Protein AF-V4PZZ5-F1 (afdb_monomer_lite)

Secondary structure (DSSP, 8-state):
--------------------PPPEEEEEETTEEEEEEEETTEEEEEEEESSSPP-SSPEE-SSPPPPBTTBS---EEEEEE-TT--SEEEEEES---HHHHHHHHHHHHHTT-EEEEE---GGGHHHHHHHHHHHHHHHGGGGTEEEEEEEE-

Foldseek 3Di:
DDDDDDDDPPPPPPPPPCPPDFDWDWFQAPLGIEIFGQDPQKTKFAFAALPDHRDYDYDYRHDHHDAAPVDPRRWGKMKIAGPPAAAAAEEEEQDDDPVCVVVVQVVQRVVHHIYMYTHAHPVCRVVSVVSVLVRCLRGVRSRRHNNVRYDYD

Sequence (153 aa):
MNRKLVLIATFCLAACSDEREPERVLVQTQSGPLAGVVDQDVFAFRGIPYTVAPWTKNRDGKAFGPVCGTTTDCLTLNVWAPPGKTKAQVVVSDRGNASDIEKVAAGHVKRGHVFVSINARALSRDADKQSARNWISANIAEFGGDPRHMTDE

InterPro domains:
  IPR029058 Alpha/Beta hydrolase fold [G3DSA:3.40.50.1820] (2-151)
  IPR029058 Alpha/Beta hydrolase fold [SSF53474] (24-151)

Structure (mmCIF, N/CA/C/O backbone):
data_AF-V4PZZ5-F1
#
_entry.id   AF-V4PZZ5-F1
#
loop_
_atom_site.group_PDB
_atom_site.id
_atom_site.type_symbol
_atom_site.label_atom_id
_atom_site.label_alt_id
_atom_site.label_comp_id
_atom_site.label_asym_id
_atom_site.label_entity_id
_atom_site.label_seq_id
_atom_site.pdbx_PDB_ins_code
_atom_site.Cartn_x
_atom_site.Cartn_y
_atom_site.Cartn_z
_atom_site.occupancy
_atom_site.B_iso_or_equiv
_atom_site.auth_seq_id
_atom_site.auth_comp_id
_atom_site.auth_asym_id
_atom_site.auth_atom_id
_atom_site.pdbx_PDB_model_num
ATOM 1 N N . MET A 1 1 ? 19.981 -48.669 59.521 1.00 43.47 1 MET A N 1
ATOM 2 C CA . MET A 1 1 ? 20.524 -48.089 58.275 1.00 43.47 1 MET A CA 1
ATOM 3 C C . MET A 1 1 ? 19.488 -48.306 57.173 1.00 43.47 1 MET A C 1
ATOM 5 O O . MET A 1 1 ? 19.576 -49.291 56.464 1.00 43.47 1 MET A O 1
ATOM 9 N N . ASN A 1 2 ? 18.465 -47.444 57.075 1.00 33.72 2 ASN A N 1
ATOM 10 C CA . ASN A 1 2 ? 17.361 -47.602 56.112 1.00 33.72 2 ASN A CA 1
ATOM 11 C C . ASN A 1 2 ? 17.281 -46.344 55.239 1.00 33.72 2 ASN A C 1
ATOM 13 O O . ASN A 1 2 ? 16.769 -45.315 55.675 1.00 33.72 2 ASN A O 1
ATOM 17 N N . ARG A 1 3 ? 17.823 -46.414 54.018 1.00 42.69 3 ARG A N 1
ATOM 18 C CA . ARG A 1 3 ? 17.727 -45.337 53.023 1.00 42.69 3 ARG A CA 1
ATOM 19 C C . ARG A 1 3 ? 16.353 -45.427 52.363 1.00 42.69 3 ARG A C 1
ATOM 21 O O . ARG A 1 3 ? 16.116 -46.318 51.556 1.00 42.69 3 ARG A O 1
ATOM 28 N N . LYS A 1 4 ? 15.442 -44.523 52.729 1.00 41.00 4 LYS A N 1
ATOM 29 C CA . LYS A 1 4 ? 14.197 -44.317 51.982 1.00 41.00 4 LYS A CA 1
ATOM 30 C C . LYS A 1 4 ? 14.560 -43.652 50.652 1.00 41.00 4 LYS A C 1
ATOM 32 O O . LYS A 1 4 ? 15.048 -42.525 50.641 1.00 41.00 4 LYS A O 1
ATOM 37 N N . LEU A 1 5 ? 14.380 -44.382 49.556 1.00 48.47 5 LEU A N 1
ATOM 38 C CA . LEU A 1 5 ? 14.516 -43.873 48.196 1.00 48.47 5 LEU A CA 1
ATOM 39 C C . LEU A 1 5 ? 13.300 -42.972 47.918 1.00 48.47 5 LEU A C 1
ATOM 41 O O . LEU A 1 5 ? 12.173 -43.459 47.872 1.00 48.47 5 LEU A O 1
ATOM 45 N N . VAL A 1 6 ? 13.508 -41.662 47.798 1.00 54.62 6 VAL A N 1
ATOM 46 C CA . VAL A 1 6 ? 12.466 -40.717 47.374 1.00 54.62 6 VAL A CA 1
ATOM 47 C C . VAL A 1 6 ? 12.543 -40.622 45.852 1.00 54.62 6 VAL A C 1
ATOM 49 O O . VAL A 1 6 ? 13.512 -40.084 45.321 1.00 54.62 6 VAL A O 1
ATOM 52 N N . LEU A 1 7 ? 11.552 -41.173 45.144 1.00 49.81 7 LEU A N 1
ATOM 53 C CA . LEU A 1 7 ? 11.367 -40.909 43.716 1.00 49.81 7 LEU A CA 1
ATOM 54 C C . LEU A 1 7 ? 10.820 -39.486 43.557 1.00 49.81 7 LEU A C 1
ATOM 56 O O . LEU A 1 7 ? 9.672 -39.215 43.901 1.00 49.81 7 LEU A O 1
ATOM 60 N N . ILE A 1 8 ? 11.642 -38.581 43.029 1.00 58.69 8 ILE A N 1
ATOM 61 C CA . ILE A 1 8 ? 11.189 -37.280 42.534 1.00 58.69 8 ILE A CA 1
ATOM 62 C C . ILE A 1 8 ? 10.615 -37.532 41.137 1.00 58.69 8 ILE A C 1
ATOM 64 O O . ILE A 1 8 ? 11.356 -37.768 40.186 1.00 58.69 8 ILE A O 1
ATOM 68 N N . ALA A 1 9 ? 9.288 -37.541 41.027 1.00 60.28 9 ALA A N 1
ATOM 69 C CA . ALA A 1 9 ? 8.604 -37.538 39.742 1.00 60.28 9 ALA A CA 1
ATOM 70 C C . ALA A 1 9 ? 8.764 -36.146 39.117 1.00 60.28 9 ALA A C 1
ATOM 72 O O . ALA A 1 9 ? 8.103 -35.189 39.520 1.00 60.28 9 ALA A O 1
ATOM 73 N N . THR A 1 10 ? 9.683 -36.021 38.163 1.00 65.25 10 THR A N 1
ATOM 74 C CA . THR A 1 10 ? 9.880 -34.799 37.384 1.00 65.25 10 THR A CA 1
ATOM 75 C C . THR A 1 10 ? 8.654 -34.585 36.497 1.00 65.25 10 THR A C 1
ATOM 77 O O . THR A 1 10 ? 8.520 -35.194 35.437 1.00 65.25 10 THR A O 1
ATOM 80 N N . PHE A 1 11 ? 7.726 -33.744 36.953 1.00 62.25 11 PHE A N 1
ATOM 81 C CA . PHE A 1 11 ? 6.594 -33.275 36.161 1.00 62.25 11 PHE A CA 1
ATOM 82 C C . PHE A 1 11 ? 7.149 -32.342 35.080 1.00 62.25 11 PHE A C 1
ATOM 84 O O . PHE A 1 11 ? 7.447 -31.175 35.332 1.00 62.25 11 PHE A O 1
ATOM 91 N N . CYS A 1 12 ? 7.389 -32.887 33.888 1.00 58.94 12 CYS A N 1
ATOM 92 C CA . CYS A 1 12 ? 7.789 -32.108 32.729 1.00 58.94 12 CYS A CA 1
ATOM 93 C C . CYS A 1 12 ? 6.577 -31.255 32.326 1.00 58.94 12 CYS A C 1
ATOM 95 O O . CYS A 1 12 ? 5.674 -31.734 31.642 1.00 58.94 12 CYS A O 1
ATOM 97 N N . LEU A 1 13 ? 6.513 -30.013 32.817 1.00 59.78 13 LEU A N 1
ATOM 98 C CA . LEU A 1 13 ? 5.652 -28.978 32.253 1.00 59.78 13 LEU A CA 1
ATOM 99 C C . LEU A 1 13 ? 6.133 -28.772 30.819 1.00 59.78 13 LEU A C 1
ATOM 101 O O . LEU A 1 13 ? 7.064 -28.009 30.572 1.00 59.78 13 LEU A O 1
ATOM 105 N N . ALA A 1 14 ? 5.534 -29.505 29.883 1.00 62.84 14 ALA A N 1
ATOM 106 C CA . ALA A 1 14 ? 5.585 -29.150 28.483 1.00 62.84 14 ALA A CA 1
ATOM 107 C C . ALA A 1 14 ? 4.959 -27.755 28.386 1.00 62.84 14 ALA A C 1
ATOM 109 O O . ALA A 1 14 ? 3.739 -27.602 28.386 1.00 62.84 14 ALA A O 1
ATOM 110 N N . ALA A 1 15 ? 5.806 -26.726 28.403 1.00 61.78 15 ALA A N 1
ATOM 111 C CA . ALA A 1 15 ? 5.435 -25.403 27.954 1.00 61.78 15 ALA A CA 1
ATOM 112 C C . ALA A 1 15 ? 5.139 -25.550 26.461 1.00 61.78 15 ALA A C 1
ATOM 114 O O . ALA A 1 15 ? 6.030 -25.428 25.627 1.00 61.78 15 ALA A O 1
ATOM 115 N N . CYS A 1 16 ? 3.902 -25.924 26.132 1.00 57.06 16 CYS A N 1
ATOM 116 C CA . CYS A 1 16 ? 3.391 -25.776 24.785 1.00 57.06 16 CYS A CA 1
ATOM 117 C C . CYS A 1 16 ? 3.457 -24.282 24.493 1.00 57.06 16 CYS A C 1
ATOM 119 O O . CYS A 1 16 ? 2.655 -23.506 25.011 1.00 57.06 16 CYS A O 1
ATOM 121 N N . SER A 1 17 ? 4.471 -23.875 23.737 1.00 59.38 17 SER A N 1
ATOM 122 C CA . SER A 1 17 ? 4.477 -22.586 23.073 1.00 59.38 17 SER A CA 1
ATOM 123 C C . SER A 1 17 ? 3.217 -22.550 22.214 1.00 59.38 17 SER A C 1
ATOM 125 O O . SER A 1 17 ? 3.116 -23.275 21.228 1.00 59.38 17 SER A O 1
ATOM 127 N N . ASP A 1 18 ? 2.216 -21.790 22.653 1.00 61.94 18 ASP A N 1
ATOM 128 C CA . ASP A 1 18 ? 1.034 -21.489 21.853 1.00 61.94 18 ASP A CA 1
ATOM 129 C C . ASP A 1 18 ? 1.511 -20.561 20.729 1.00 61.94 18 ASP A C 1
ATOM 131 O O . ASP A 1 18 ? 1.513 -19.337 20.861 1.00 61.94 18 ASP A O 1
ATOM 135 N N . GLU A 1 19 ? 2.035 -21.147 19.649 1.00 65.75 19 GLU A N 1
ATOM 136 C CA . GLU A 1 19 ? 2.301 -20.446 18.393 1.00 65.75 19 GLU A CA 1
ATOM 137 C C . GLU A 1 19 ? 0.954 -20.148 17.733 1.00 65.75 19 GLU A C 1
ATOM 139 O O . GLU A 1 19 ? 0.540 -20.770 16.753 1.00 65.75 19 GLU A O 1
ATOM 144 N N . ARG A 1 20 ? 0.214 -19.212 18.329 1.00 71.19 20 ARG A N 1
ATOM 145 C CA . ARG A 1 20 ? -1.023 -18.716 17.749 1.00 71.19 20 ARG A CA 1
ATOM 146 C C . ARG A 1 20 ? -0.669 -17.982 16.468 1.00 71.19 20 ARG A C 1
ATOM 148 O O . ARG A 1 20 ? -0.021 -16.938 16.500 1.00 71.19 20 ARG A O 1
ATOM 155 N N . GLU A 1 21 ? -1.111 -18.538 15.345 1.00 79.50 21 GLU A N 1
ATOM 156 C CA . GLU A 1 21 ? -1.117 -17.836 14.066 1.00 79.50 21 GLU A CA 1
ATOM 157 C C . GLU A 1 21 ? -1.726 -16.436 14.264 1.00 79.50 21 GLU A C 1
ATOM 159 O O . GLU A 1 21 ? -2.782 -16.324 14.901 1.00 79.50 21 GLU A O 1
ATOM 164 N N . PRO A 1 22 ? -1.072 -15.371 13.762 1.00 81.12 22 PRO A N 1
ATOM 165 C CA . PRO A 1 22 ? -1.563 -14.017 13.945 1.00 81.12 22 PRO A CA 1
ATOM 166 C C . PRO A 1 22 ? -2.974 -13.895 13.379 1.00 81.12 22 PRO A C 1
ATOM 168 O O . PRO A 1 22 ? -3.292 -14.455 12.320 1.00 81.12 22 PRO A O 1
ATOM 171 N N . GLU A 1 23 ? -3.817 -13.143 14.085 1.00 91.38 23 GLU A N 1
ATOM 172 C CA . GLU A 1 23 ? -5.177 -12.870 13.641 1.00 91.38 23 GLU A CA 1
ATOM 173 C C . GLU A 1 23 ? -5.155 -12.298 12.217 1.00 91.38 23 GLU A C 1
ATOM 175 O O . GLU A 1 23 ? -4.290 -11.502 11.840 1.00 91.38 23 GLU A O 1
ATOM 180 N N . ARG A 1 24 ? -6.093 -12.762 11.391 1.00 93.75 24 ARG A N 1
ATOM 181 C CA . ARG A 1 24 ? -6.157 -12.437 9.967 1.00 93.75 24 ARG A CA 1
ATOM 182 C C . ARG A 1 24 ? -7.223 -11.384 9.722 1.00 93.75 24 ARG A C 1
ATOM 184 O O . ARG A 1 24 ? -8.355 -11.534 10.167 1.00 93.75 24 ARG A O 1
ATOM 191 N N . VAL A 1 25 ? -6.881 -10.382 8.918 1.00 95.75 25 VAL A N 1
ATOM 192 C CA . VAL A 1 25 ? -7.818 -9.366 8.421 1.00 95.75 25 VAL A CA 1
ATOM 193 C C . VAL A 1 25 ? -7.962 -9.502 6.907 1.00 95.75 25 VAL A C 1
ATOM 195 O O . VAL A 1 25 ? -6.967 -9.611 6.190 1.00 95.75 25 VAL A O 1
ATOM 198 N N . LEU A 1 26 ? -9.201 -9.534 6.413 1.00 96.62 26 LEU A N 1
ATOM 199 C CA . LEU A 1 26 ? -9.515 -9.633 4.987 1.00 96.62 26 LEU A CA 1
ATOM 200 C C . LEU A 1 26 ? -9.998 -8.283 4.459 1.00 96.62 26 LEU A C 1
ATOM 202 O O . LEU A 1 26 ? -10.865 -7.658 5.062 1.00 96.62 26 LEU A O 1
ATOM 206 N N . VAL A 1 27 ? -9.461 -7.869 3.315 1.00 97.38 27 VAL A N 1
ATOM 207 C CA . VAL A 1 27 ? -9.846 -6.642 2.611 1.00 97.38 27 VAL A CA 1
ATOM 208 C C . VAL A 1 27 ? -10.125 -6.978 1.153 1.00 97.38 27 VAL A C 1
ATOM 210 O O . VAL A 1 27 ? -9.345 -7.681 0.506 1.00 97.38 27 VAL A O 1
ATOM 213 N N . GLN A 1 28 ? -11.240 -6.481 0.623 1.00 98.12 28 GLN A N 1
ATOM 214 C CA . GLN A 1 28 ? -11.581 -6.639 -0.785 1.00 98.12 28 GLN A CA 1
ATOM 215 C C . GLN A 1 28 ? -11.075 -5.427 -1.564 1.00 98.12 28 GLN A C 1
ATOM 217 O O . GLN A 1 28 ? -11.638 -4.348 -1.463 1.00 98.12 28 GLN A O 1
ATOM 222 N N . THR A 1 29 ? -10.021 -5.602 -2.359 1.00 98.06 29 THR A N 1
ATOM 223 C CA . THR A 1 29 ? -9.493 -4.532 -3.222 1.00 98.06 29 THR A CA 1
ATOM 224 C C . THR A 1 29 ? -10.038 -4.670 -4.647 1.00 98.06 29 THR A C 1
ATOM 226 O O . THR A 1 29 ? -10.545 -5.733 -5.023 1.00 98.06 29 THR A O 1
ATOM 229 N N . GLN A 1 30 ? -9.877 -3.639 -5.479 1.00 97.12 30 GLN A N 1
ATOM 230 C CA . GLN A 1 30 ? -10.150 -3.720 -6.920 1.00 97.12 30 GLN A CA 1
ATOM 231 C C . GLN A 1 30 ? -9.205 -4.696 -7.634 1.00 97.12 30 GLN A C 1
ATOM 233 O O . GLN A 1 30 ? -9.559 -5.271 -8.660 1.00 97.12 30 GLN A O 1
ATOM 238 N N . SER A 1 31 ? -8.004 -4.909 -7.088 1.00 96.69 31 SER A N 1
ATOM 239 C CA . SER A 1 31 ? -7.078 -5.924 -7.590 1.00 96.69 31 SER A CA 1
ATOM 240 C C . SER A 1 31 ? -7.451 -7.338 -7.150 1.00 96.69 31 SER A C 1
ATOM 242 O O . SER A 1 31 ? -6.938 -8.282 -7.729 1.00 96.69 31 SER A O 1
ATOM 244 N N . GLY A 1 32 ? -8.329 -7.506 -6.162 1.00 97.69 32 GLY A N 1
ATOM 245 C CA . GLY A 1 32 ? -8.752 -8.803 -5.639 1.00 97.69 32 GLY A CA 1
ATOM 246 C C . GLY A 1 32 ? -8.707 -8.886 -4.109 1.00 97.69 32 GLY A C 1
ATOM 247 O O . GLY A 1 32 ? -8.276 -7.941 -3.438 1.00 97.69 32 GLY A O 1
ATOM 248 N N . PRO A 1 33 ? -9.156 -10.010 -3.527 1.00 98.19 33 PRO A N 1
ATOM 249 C CA . PRO A 1 33 ? -9.167 -10.196 -2.080 1.00 98.19 33 PRO A CA 1
ATOM 250 C C . PRO A 1 33 ? -7.745 -10.319 -1.518 1.00 98.19 33 PRO A C 1
ATOM 252 O O . PRO A 1 33 ? -6.880 -10.995 -2.091 1.00 98.19 33 PRO A O 1
ATOM 255 N N . LEU A 1 34 ? -7.510 -9.676 -0.377 1.00 98.00 34 LEU A N 1
ATOM 256 C CA . LEU A 1 34 ? -6.212 -9.582 0.278 1.00 98.00 34 LEU A CA 1
ATOM 257 C C . LEU A 1 34 ? -6.336 -9.963 1.757 1.00 98.00 34 LEU A C 1
ATOM 259 O O . LEU A 1 34 ? -7.253 -9.513 2.440 1.00 98.00 34 LEU A O 1
ATOM 263 N N . ALA A 1 35 ? -5.412 -10.781 2.253 1.00 97.69 35 ALA A N 1
ATOM 264 C CA . ALA A 1 35 ? -5.405 -11.239 3.636 1.00 97.69 35 ALA A CA 1
ATOM 265 C C . ALA A 1 35 ? -4.159 -10.733 4.374 1.00 97.69 35 ALA A C 1
ATOM 267 O O . ALA A 1 35 ? -3.060 -11.236 4.147 1.00 97.69 35 ALA A O 1
ATOM 268 N N . GLY A 1 36 ? -4.327 -9.767 5.271 1.00 97.00 36 GLY A N 1
ATOM 269 C CA . GLY A 1 36 ? -3.272 -9.227 6.129 1.00 97.00 36 GLY A CA 1
ATOM 270 C C . GLY A 1 36 ? -3.176 -9.935 7.476 1.00 97.00 36 GLY A C 1
ATOM 271 O O . GLY A 1 36 ? -3.771 -11.000 7.688 1.00 97.00 36 GLY A O 1
ATOM 272 N N . VAL A 1 37 ? -2.431 -9.315 8.385 1.00 96.00 37 VAL A N 1
ATOM 273 C CA . VAL A 1 37 ? -2.304 -9.714 9.791 1.00 96.00 37 VAL A CA 1
ATOM 274 C C . VAL A 1 37 ? -2.658 -8.558 10.711 1.00 96.00 37 VAL A C 1
ATOM 276 O O . VAL A 1 37 ? -2.468 -7.395 10.355 1.00 96.00 37 VAL A O 1
ATOM 279 N N . VAL A 1 38 ? -3.148 -8.895 11.896 1.00 93.94 38 VAL A N 1
ATOM 280 C CA . VAL A 1 38 ? -3.257 -7.974 13.022 1.00 93.94 38 VAL A CA 1
ATOM 281 C C . VAL A 1 38 ? -2.030 -8.177 13.903 1.00 93.94 38 VAL A C 1
ATOM 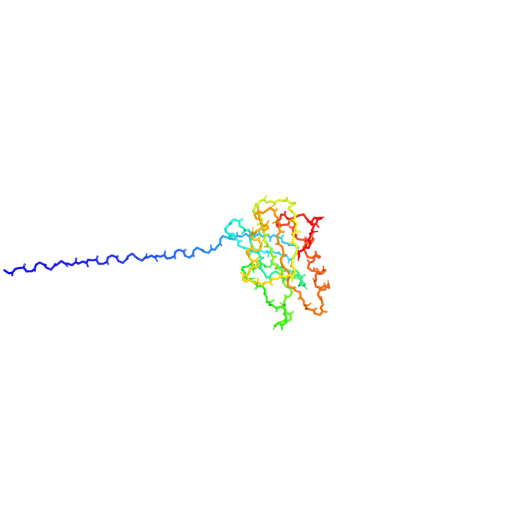283 O O . VAL A 1 38 ? -1.794 -9.280 14.394 1.00 93.94 38 VAL A O 1
ATOM 286 N N . ASP A 1 39 ? -1.241 -7.124 14.077 1.00 88.19 39 ASP A N 1
ATOM 287 C CA . ASP A 1 39 ? -0.047 -7.119 14.922 1.00 88.19 39 ASP A CA 1
ATOM 288 C C . ASP A 1 39 ? -0.096 -5.904 15.849 1.00 88.19 39 ASP A C 1
ATOM 290 O O . ASP A 1 39 ? -0.089 -4.773 15.375 1.00 88.19 39 ASP A O 1
ATOM 294 N N . GLN A 1 40 ? -0.211 -6.130 17.161 1.00 85.25 40 GLN A N 1
ATOM 295 C CA . GLN A 1 40 ? -0.271 -5.068 18.180 1.00 85.25 40 GLN A CA 1
ATOM 296 C C . GLN A 1 40 ? -1.245 -3.917 17.831 1.00 85.25 40 GLN A C 1
ATOM 298 O O . GLN A 1 40 ? -0.868 -2.746 17.859 1.00 85.25 40 GLN A O 1
ATOM 303 N N . ASP A 1 41 ? -2.491 -4.251 17.473 1.00 87.19 41 ASP A N 1
ATOM 304 C CA . ASP A 1 41 ? -3.526 -3.297 17.029 1.00 87.19 41 ASP A CA 1
ATOM 305 C C . ASP A 1 41 ? -3.181 -2.518 15.746 1.00 87.19 41 ASP A C 1
ATOM 307 O O . ASP A 1 41 ? -3.733 -1.450 15.481 1.00 87.19 41 ASP A O 1
ATOM 311 N N . VAL A 1 42 ? -2.292 -3.054 14.911 1.00 95.00 42 VAL A N 1
ATOM 312 C CA . VAL A 1 42 ? -2.001 -2.555 13.567 1.00 95.00 42 VAL A CA 1
ATOM 313 C C . VAL A 1 42 ? -2.450 -3.589 12.546 1.00 95.00 42 VAL A C 1
ATOM 315 O O . VAL A 1 42 ? -2.036 -4.747 12.588 1.00 95.00 42 VAL A O 1
ATOM 318 N N . PHE A 1 43 ? -3.274 -3.175 11.585 1.00 97.44 43 PHE A N 1
ATOM 319 C CA . PHE A 1 43 ? -3.534 -3.997 10.407 1.00 97.44 43 PHE A CA 1
ATOM 320 C C . PHE A 1 43 ? -2.381 -3.828 9.431 1.00 97.44 43 PHE A C 1
ATOM 322 O O . PHE A 1 43 ? -2.146 -2.720 8.953 1.00 97.44 43 PHE A O 1
ATOM 329 N N . ALA A 1 44 ? -1.675 -4.916 9.136 1.00 97.31 44 ALA A N 1
ATOM 330 C CA . ALA A 1 44 ? -0.517 -4.914 8.259 1.00 97.31 44 ALA A CA 1
ATOM 331 C C . ALA A 1 44 ? -0.726 -5.840 7.056 1.00 97.31 44 ALA A C 1
ATOM 333 O O . ALA A 1 44 ? -1.071 -7.018 7.188 1.00 97.31 44 ALA A O 1
ATOM 334 N N . PHE A 1 45 ? -0.465 -5.296 5.873 1.00 97.94 45 PHE A N 1
ATOM 335 C CA . PHE A 1 45 ? -0.530 -5.993 4.597 1.00 97.94 45 PHE A CA 1
ATOM 336 C C . PHE A 1 45 ? 0.760 -5.723 3.836 1.00 97.94 45 PHE A C 1
ATOM 338 O O . PHE A 1 45 ? 1.128 -4.573 3.620 1.00 97.94 45 PHE A O 1
ATOM 345 N N . ARG A 1 46 ? 1.462 -6.770 3.428 1.00 97.19 46 ARG A N 1
ATOM 346 C CA . ARG A 1 46 ? 2.813 -6.687 2.876 1.00 97.19 46 ARG A CA 1
ATOM 347 C C . ARG A 1 46 ? 2.888 -7.359 1.513 1.00 97.19 46 ARG A C 1
ATOM 349 O O . ARG A 1 46 ? 2.102 -8.255 1.214 1.00 97.19 46 ARG A O 1
ATOM 356 N N . GLY A 1 47 ? 3.824 -6.905 0.684 1.00 97.19 47 GLY A N 1
ATOM 357 C CA . GLY A 1 47 ? 4.139 -7.546 -0.594 1.00 97.19 47 GLY A CA 1
ATOM 358 C C . GLY A 1 47 ? 3.011 -7.496 -1.629 1.00 97.19 47 GLY A C 1
ATOM 359 O O . GLY A 1 47 ? 2.902 -8.395 -2.460 1.00 97.19 47 GLY A O 1
ATOM 360 N N . ILE A 1 48 ? 2.169 -6.462 -1.600 1.00 98.25 48 ILE A N 1
ATOM 361 C CA . ILE A 1 48 ? 1.039 -6.301 -2.520 1.00 98.25 48 ILE A CA 1
ATOM 362 C C . ILE A 1 48 ? 1.565 -5.803 -3.871 1.00 98.25 48 ILE A C 1
ATOM 364 O O . ILE A 1 48 ? 2.049 -4.673 -3.935 1.00 98.25 48 ILE A O 1
ATOM 368 N N . PRO A 1 49 ? 1.481 -6.569 -4.970 1.00 97.81 49 PRO A N 1
ATOM 369 C CA . PRO A 1 49 ? 1.925 -6.068 -6.263 1.00 97.81 49 PRO A CA 1
ATOM 370 C C . PRO A 1 49 ? 0.919 -5.068 -6.829 1.00 97.81 49 PRO A C 1
ATOM 372 O O . PRO A 1 49 ? -0.280 -5.342 -6.885 1.00 97.81 49 PRO A O 1
ATOM 375 N N . TYR A 1 50 ? 1.424 -3.924 -7.284 1.00 97.75 50 TYR A N 1
ATOM 376 C CA . TYR A 1 50 ? 0.596 -2.802 -7.737 1.00 97.75 50 TYR A CA 1
ATOM 377 C C . TYR A 1 50 ? 0.584 -2.612 -9.263 1.00 97.75 50 TYR A C 1
ATOM 379 O O . TYR A 1 50 ? -0.066 -1.697 -9.762 1.00 97.75 50 TYR A O 1
ATOM 387 N N . THR A 1 51 ? 1.278 -3.474 -10.016 1.00 95.94 51 THR A N 1
ATOM 388 C CA . THR A 1 51 ? 1.367 -3.429 -11.492 1.00 95.94 51 THR A CA 1
ATOM 389 C C . THR A 1 51 ? 0.903 -4.711 -12.189 1.00 95.94 51 THR A C 1
ATOM 391 O O . THR A 1 51 ? 1.108 -4.871 -13.391 1.00 95.94 51 THR A O 1
ATOM 394 N N . VAL A 1 52 ? 0.282 -5.639 -11.459 1.00 94.31 52 VAL A N 1
ATOM 395 C CA . VAL A 1 52 ? -0.207 -6.910 -12.017 1.00 94.31 52 VAL A CA 1
ATOM 396 C C . VAL A 1 52 ? -1.711 -6.865 -12.274 1.00 94.31 52 VAL A C 1
ATOM 398 O O . VAL A 1 52 ? -2.431 -6.054 -11.693 1.00 94.31 52 VAL A O 1
ATOM 401 N N . ALA A 1 53 ? -2.191 -7.765 -13.133 1.00 94.75 53 ALA A N 1
ATOM 402 C CA . ALA A 1 53 ? -3.618 -7.932 -13.380 1.00 94.75 53 ALA A CA 1
ATOM 403 C C . ALA A 1 53 ? -4.381 -8.324 -12.094 1.00 94.75 53 ALA A C 1
ATOM 405 O O . ALA A 1 53 ? -3.797 -8.968 -11.211 1.00 94.75 53 ALA A O 1
ATOM 406 N N . PRO A 1 54 ? -5.683 -7.986 -11.993 1.00 96.19 54 PRO A N 1
ATOM 407 C CA . PRO A 1 54 ? -6.519 -8.428 -10.885 1.00 96.19 54 PRO A CA 1
ATOM 408 C C . PRO A 1 54 ? -6.524 -9.952 -10.708 1.00 96.19 54 PRO A C 1
ATOM 410 O O . PRO A 1 54 ? -6.407 -10.717 -11.667 1.00 96.19 54 PRO A O 1
ATOM 413 N N . TRP A 1 55 ? -6.699 -10.393 -9.470 1.00 96.88 55 TRP A N 1
ATOM 414 C CA . TRP A 1 55 ? -6.729 -11.785 -9.048 1.00 96.88 55 TRP A CA 1
ATOM 415 C C . TRP A 1 55 ? -8.051 -12.127 -8.353 1.00 96.88 55 TRP A C 1
ATOM 417 O O . TRP A 1 55 ? -8.749 -11.268 -7.822 1.00 96.88 55 TRP A O 1
ATOM 427 N N . THR A 1 56 ? -8.396 -13.415 -8.338 1.00 96.81 56 THR A N 1
ATOM 428 C CA . THR A 1 56 ? -9.670 -13.907 -7.780 1.00 96.81 56 THR A CA 1
ATOM 429 C C . THR A 1 56 ? -9.516 -14.665 -6.466 1.00 96.81 56 THR A C 1
ATOM 431 O O . THR A 1 56 ? -10.463 -14.746 -5.691 1.00 96.81 56 THR A O 1
ATOM 434 N N . LYS A 1 57 ? -8.334 -15.226 -6.196 1.00 96.38 57 LYS A N 1
ATOM 435 C CA . LYS A 1 57 ? -8.044 -15.965 -4.959 1.00 96.38 57 LYS A CA 1
ATOM 436 C C . LYS A 1 57 ? -7.444 -15.042 -3.910 1.00 96.38 57 LYS A C 1
ATOM 438 O O . LYS A 1 57 ? -6.694 -14.140 -4.267 1.00 96.38 57 LYS A O 1
ATOM 443 N N . ASN A 1 58 ? -7.711 -15.316 -2.632 1.00 95.12 58 ASN A N 1
ATOM 444 C CA . ASN A 1 58 ? -7.089 -14.584 -1.529 1.00 95.12 58 ASN A CA 1
ATOM 445 C C . ASN A 1 58 ? -5.567 -14.593 -1.690 1.00 95.12 58 ASN A C 1
ATOM 447 O O . ASN A 1 58 ? -4.948 -15.659 -1.722 1.00 95.12 58 ASN A O 1
ATOM 451 N N . ARG A 1 59 ? -4.973 -13.403 -1.784 1.00 96.88 59 ARG A N 1
ATOM 452 C CA . ARG A 1 59 ? -3.522 -13.240 -1.735 1.00 96.88 59 ARG A CA 1
ATOM 453 C C . ARG A 1 59 ? -3.090 -13.018 -0.290 1.00 96.88 59 ARG A C 1
ATOM 455 O O . ARG A 1 59 ? -3.675 -12.198 0.416 1.00 96.88 59 ARG A O 1
ATOM 462 N N . ASP A 1 60 ? -2.063 -13.750 0.126 1.00 97.00 60 ASP A N 1
ATOM 463 C CA . ASP A 1 60 ? -1.497 -13.635 1.465 1.00 97.00 60 ASP A CA 1
ATOM 464 C C . ASP A 1 60 ? -0.541 -12.436 1.546 1.00 97.00 60 ASP A C 1
ATOM 466 O O . ASP A 1 60 ? 0.459 -12.386 0.833 1.00 97.00 60 ASP A O 1
ATOM 470 N N . GLY A 1 61 ? -0.874 -11.463 2.393 1.00 96.38 61 GLY A N 1
ATOM 471 C CA . GLY A 1 61 ? -0.118 -10.234 2.630 1.00 96.38 61 GLY A CA 1
ATOM 472 C C . GLY A 1 61 ? 0.735 -10.281 3.899 1.00 96.38 61 GLY A C 1
ATOM 473 O O . GLY A 1 61 ? 0.947 -9.251 4.533 1.00 96.38 61 GLY A O 1
ATOM 474 N N . LYS A 1 62 ? 1.176 -11.466 4.331 1.00 94.69 62 LYS A N 1
ATOM 475 C CA . LYS A 1 62 ? 2.007 -11.644 5.535 1.00 94.69 62 LYS A CA 1
ATOM 476 C C . LYS A 1 62 ? 3.464 -11.225 5.363 1.00 94.69 62 LYS A C 1
ATOM 478 O O . LYS A 1 62 ? 4.079 -10.782 6.327 1.00 94.69 62 LYS A O 1
ATOM 483 N N . ALA A 1 63 ? 4.019 -11.391 4.165 1.00 94.81 63 ALA A N 1
ATOM 484 C CA . ALA A 1 63 ? 5.450 -11.258 3.908 1.00 94.81 63 ALA A CA 1
ATOM 485 C C . ALA A 1 63 ? 5.758 -10.071 2.994 1.00 94.81 63 ALA A C 1
ATOM 487 O O . ALA A 1 63 ? 4.976 -9.725 2.109 1.00 94.81 63 ALA A O 1
ATOM 488 N N . PHE A 1 64 ? 6.923 -9.459 3.199 1.00 96.25 64 PHE A N 1
ATOM 489 C CA . PHE A 1 64 ? 7.423 -8.424 2.302 1.00 96.25 64 PHE A CA 1
ATOM 490 C C . PHE A 1 64 ? 7.651 -8.966 0.891 1.00 96.25 64 PHE A C 1
ATOM 492 O O . PHE A 1 64 ? 8.076 -10.106 0.701 1.00 96.25 64 PHE A O 1
ATOM 499 N N . GLY A 1 65 ? 7.392 -8.110 -0.098 1.00 94.56 65 GLY A N 1
ATOM 500 C CA . GLY A 1 65 ? 7.763 -8.378 -1.480 1.00 94.56 65 GLY A CA 1
ATOM 501 C C . GLY A 1 65 ? 9.276 -8.268 -1.698 1.00 94.56 65 GLY A C 1
ATOM 502 O O . GLY A 1 65 ? 10.008 -7.789 -0.825 1.00 94.56 65 GLY A O 1
ATOM 503 N N . PRO A 1 66 ? 9.770 -8.707 -2.861 1.00 94.06 66 PRO A N 1
ATOM 504 C CA . PRO A 1 66 ? 11.196 -8.727 -3.124 1.00 94.06 66 PRO A CA 1
ATOM 505 C C . PRO A 1 66 ? 11.747 -7.320 -3.401 1.00 94.06 66 PRO A C 1
ATOM 507 O O . PRO A 1 66 ? 11.044 -6.418 -3.857 1.00 94.06 66 PRO A O 1
ATOM 510 N N . VAL A 1 67 ? 13.037 -7.139 -3.120 1.00 91.44 67 VAL A N 1
ATOM 511 C CA . VAL A 1 67 ? 13.734 -5.848 -3.227 1.00 91.44 67 VAL A CA 1
ATOM 512 C C . VAL A 1 67 ? 14.055 -5.525 -4.689 1.00 91.44 67 VAL A C 1
ATOM 514 O O . VAL A 1 67 ? 14.535 -6.374 -5.440 1.00 91.44 67 VAL A O 1
ATOM 517 N N . CYS A 1 68 ? 13.832 -4.281 -5.120 1.00 93.25 68 CYS A N 1
ATOM 518 C CA . CYS A 1 68 ? 14.196 -3.883 -6.479 1.00 93.25 68 CYS A CA 1
ATOM 519 C C . CYS A 1 68 ? 15.711 -3.931 -6.706 1.00 93.25 68 CYS A C 1
ATOM 521 O O . CYS A 1 68 ? 16.496 -3.507 -5.863 1.00 93.25 68 CYS A O 1
ATOM 523 N N . GLY A 1 69 ? 16.111 -4.449 -7.871 1.00 91.25 69 GLY A N 1
ATOM 524 C CA . GLY A 1 69 ? 17.511 -4.707 -8.221 1.00 91.25 69 GLY A CA 1
ATOM 525 C C . GLY A 1 69 ? 17.954 -6.153 -7.980 1.00 91.25 69 GLY A C 1
ATOM 526 O O . GLY A 1 69 ? 18.959 -6.561 -8.553 1.00 91.25 69 GLY A O 1
ATOM 527 N N . THR A 1 70 ? 17.195 -6.948 -7.212 1.00 90.75 70 THR A N 1
ATOM 528 C CA . THR A 1 70 ? 17.439 -8.399 -7.071 1.00 90.75 70 THR A CA 1
ATOM 529 C C . THR A 1 70 ? 16.548 -9.244 -7.983 1.00 90.75 70 THR A C 1
ATOM 531 O O . THR A 1 70 ? 16.905 -10.366 -8.326 1.00 90.75 70 THR A O 1
ATOM 534 N N . THR A 1 71 ? 15.399 -8.704 -8.399 1.00 92.69 71 THR A N 1
ATOM 535 C CA . THR A 1 71 ? 14.436 -9.344 -9.305 1.00 92.69 71 THR A CA 1
ATOM 536 C C . THR A 1 71 ? 13.663 -8.298 -10.113 1.00 92.69 71 THR A C 1
ATOM 538 O O . THR A 1 71 ? 13.602 -7.124 -9.733 1.00 92.69 71 THR A O 1
ATOM 541 N N . THR A 1 72 ? 13.052 -8.728 -11.220 1.00 88.38 72 THR A N 1
ATOM 542 C CA . THR A 1 72 ? 12.109 -7.928 -12.015 1.00 88.38 72 THR A CA 1
ATOM 543 C C . THR A 1 72 ? 10.761 -7.754 -11.318 1.00 88.38 72 THR A C 1
ATOM 545 O O . THR A 1 72 ? 10.114 -6.723 -11.495 1.00 88.38 72 THR A O 1
ATOM 548 N N . ASP A 1 73 ? 10.365 -8.709 -10.474 1.00 93.25 73 ASP A N 1
ATOM 549 C CA . ASP A 1 73 ? 9.038 -8.769 -9.844 1.00 93.25 73 ASP A CA 1
ATOM 550 C C . ASP A 1 73 ? 9.006 -8.026 -8.499 1.00 93.25 73 ASP A C 1
ATOM 552 O O . ASP A 1 73 ? 8.444 -8.493 -7.511 1.00 93.25 73 ASP A O 1
ATOM 556 N N . CYS A 1 74 ? 9.657 -6.862 -8.441 1.00 95.88 74 CYS A N 1
ATOM 557 C CA . CYS A 1 74 ? 9.880 -6.109 -7.205 1.00 95.88 74 CYS A CA 1
ATOM 558 C C . CYS A 1 74 ? 8.832 -5.035 -6.902 1.00 95.88 74 CYS A C 1
ATOM 560 O O . CYS A 1 74 ? 8.881 -4.425 -5.836 1.00 95.88 74 CYS A O 1
ATOM 562 N N . LEU A 1 75 ? 7.905 -4.773 -7.828 1.00 97.56 75 LEU A N 1
ATOM 563 C CA . LEU A 1 75 ? 6.934 -3.677 -7.741 1.00 97.56 75 LEU A CA 1
ATOM 564 C C . LEU A 1 75 ? 5.782 -4.031 -6.797 1.00 97.56 75 LEU A C 1
ATOM 566 O O . LEU A 1 75 ? 4.653 -4.307 -7.210 1.00 97.56 75 LEU A O 1
ATOM 570 N N . THR A 1 76 ? 6.102 -4.029 -5.508 1.00 98.06 76 THR A N 1
ATOM 571 C CA . THR A 1 76 ? 5.173 -4.287 -4.414 1.00 98.06 76 THR A CA 1
ATOM 572 C C . THR A 1 76 ? 5.073 -3.102 -3.469 1.00 98.06 76 THR A C 1
ATOM 574 O O . THR A 1 76 ? 6.021 -2.333 -3.321 1.00 98.06 76 THR A O 1
ATOM 577 N N . LEU A 1 77 ? 3.946 -2.989 -2.783 1.00 98.38 77 LEU A N 1
ATOM 578 C CA . LEU A 1 77 ? 3.733 -2.050 -1.697 1.00 98.38 77 LEU A CA 1
ATOM 579 C C . LEU A 1 77 ? 3.256 -2.768 -0.438 1.00 98.38 77 LEU A C 1
ATOM 581 O O . LEU A 1 77 ? 2.829 -3.924 -0.479 1.00 98.38 77 LEU A O 1
ATOM 585 N N . ASN A 1 78 ? 3.333 -2.064 0.679 1.00 98.25 78 ASN A N 1
ATOM 586 C CA . ASN A 1 78 ? 2.858 -2.511 1.976 1.00 98.25 78 ASN A CA 1
ATOM 587 C C . ASN A 1 78 ? 1.927 -1.436 2.547 1.00 98.25 78 ASN A C 1
ATOM 589 O O . ASN A 1 78 ? 2.160 -0.252 2.315 1.00 98.25 78 ASN A O 1
ATOM 593 N N . VAL A 1 79 ? 0.898 -1.835 3.289 1.00 98.50 79 VAL A N 1
ATOM 594 C CA . VAL A 1 79 ? -0.079 -0.950 3.929 1.00 98.50 79 VAL A CA 1
ATOM 595 C C . VAL A 1 79 ? -0.157 -1.288 5.411 1.00 98.50 79 VAL A C 1
ATOM 597 O O . VAL A 1 79 ? -0.394 -2.442 5.770 1.00 98.50 79 VAL A O 1
ATOM 600 N N . TRP A 1 80 ? -0.017 -0.271 6.256 1.00 98.31 80 TRP A N 1
ATOM 601 C CA . TRP A 1 80 ? -0.300 -0.340 7.685 1.00 98.31 80 TRP A CA 1
ATOM 602 C C . TRP A 1 80 ? -1.409 0.638 8.032 1.00 98.31 80 TRP A C 1
ATOM 604 O O . TRP A 1 80 ? -1.339 1.818 7.675 1.00 98.31 80 TRP A O 1
ATOM 614 N N . ALA A 1 81 ? -2.432 0.150 8.725 1.00 98.31 81 ALA A N 1
ATOM 615 C CA . ALA A 1 81 ? -3.628 0.921 9.014 1.00 98.31 81 ALA A CA 1
ATOM 616 C C . ALA A 1 81 ? -4.093 0.751 10.470 1.00 98.31 81 ALA A C 1
ATOM 618 O O . ALA A 1 81 ? -4.034 -0.356 11.014 1.00 98.31 81 ALA A O 1
ATOM 619 N N . PRO A 1 82 ? -4.592 1.828 11.102 1.00 97.00 82 PRO A N 1
ATOM 620 C CA . PRO A 1 82 ? -5.290 1.740 12.379 1.00 97.00 82 PRO A CA 1
ATOM 621 C C . PRO A 1 82 ? -6.653 1.033 12.217 1.00 97.00 82 PRO A C 1
ATOM 623 O O . PRO A 1 82 ? -7.440 1.431 11.349 1.00 97.00 82 PRO A O 1
ATOM 626 N N . PRO A 1 83 ? -6.984 0.042 13.065 1.00 93.50 83 PRO A N 1
ATOM 627 C CA . PRO A 1 83 ? -8.270 -0.648 13.045 1.00 93.50 83 PRO A CA 1
ATOM 628 C C . PRO A 1 83 ? -9.456 0.317 13.151 1.00 93.50 83 PRO A C 1
ATOM 630 O O . PRO A 1 83 ? -9.450 1.260 13.945 1.00 93.50 83 PRO A O 1
ATOM 633 N N . GLY A 1 84 ? -10.493 0.081 12.345 1.00 91.31 84 GLY A N 1
ATOM 634 C CA . GLY A 1 84 ? -11.768 0.806 12.418 1.00 91.31 84 GLY A CA 1
ATOM 635 C C . GLY A 1 84 ? -11.727 2.287 12.015 1.00 91.31 84 GLY A C 1
ATOM 636 O O . GLY A 1 84 ? -12.738 2.978 12.152 1.00 91.31 84 GLY A O 1
ATOM 637 N N . LYS A 1 85 ? -10.597 2.809 11.523 1.00 94.38 85 LYS A N 1
ATOM 638 C CA . LYS A 1 85 ? -10.531 4.178 10.996 1.00 94.38 85 LYS A CA 1
ATOM 639 C C . LYS A 1 85 ? -11.093 4.261 9.581 1.00 94.38 85 LYS A C 1
ATOM 641 O O . LYS A 1 85 ? -11.009 3.328 8.794 1.00 94.38 85 LYS A O 1
ATOM 646 N N . THR A 1 86 ? -11.628 5.433 9.257 1.00 96.75 86 THR A N 1
ATOM 647 C CA . THR A 1 86 ? -12.105 5.790 7.917 1.00 96.75 86 THR A CA 1
ATOM 648 C C . THR A 1 86 ? -11.633 7.196 7.574 1.00 96.75 86 THR A C 1
ATOM 650 O O . THR A 1 86 ? -11.623 8.054 8.460 1.00 96.75 86 THR A O 1
ATOM 653 N N . LYS A 1 87 ? -11.320 7.456 6.300 1.00 98.06 87 LYS A N 1
ATOM 654 C CA . LYS A 1 87 ? -10.817 8.751 5.804 1.00 98.06 87 LYS A CA 1
ATOM 655 C C . LYS A 1 87 ? -9.562 9.258 6.539 1.00 98.06 87 LYS A C 1
ATOM 657 O O . LYS A 1 87 ? -9.387 10.461 6.723 1.00 98.06 87 LYS A O 1
ATOM 662 N N . ALA A 1 88 ? -8.700 8.348 6.984 1.00 98.50 88 ALA A N 1
ATOM 663 C CA . ALA A 1 88 ? -7.413 8.700 7.574 1.00 98.50 88 ALA A CA 1
ATOM 664 C C . ALA A 1 88 ? -6.481 9.338 6.530 1.00 98.50 88 ALA A C 1
ATOM 666 O O . ALA A 1 88 ? -6.532 8.985 5.352 1.00 98.50 88 ALA A O 1
ATOM 667 N N . GLN A 1 89 ? -5.598 10.245 6.957 1.00 98.56 89 GLN A N 1
ATOM 668 C CA . GLN A 1 89 ? -4.511 10.718 6.095 1.00 98.56 89 GLN A CA 1
ATOM 669 C C . GLN A 1 89 ? -3.659 9.528 5.646 1.00 98.56 89 GLN A C 1
ATOM 671 O O . GLN A 1 89 ? -3.339 8.652 6.455 1.00 98.56 89 GLN A O 1
ATOM 676 N N . VAL A 1 90 ? -3.274 9.523 4.373 1.00 98.81 90 VAL A N 1
ATOM 677 C CA . VAL A 1 90 ? -2.407 8.500 3.790 1.00 98.81 90 VAL A CA 1
ATOM 678 C C . VAL A 1 90 ? -1.007 9.082 3.611 1.00 98.81 90 VAL A C 1
ATOM 680 O O . VAL A 1 90 ? -0.827 10.072 2.904 1.00 98.81 90 VAL A O 1
ATOM 683 N N . VAL A 1 91 ? -0.009 8.466 4.236 1.00 98.50 91 VAL A N 1
ATOM 684 C CA . VAL A 1 91 ? 1.404 8.827 4.068 1.00 98.50 91 VAL A CA 1
ATOM 685 C C . VAL A 1 91 ? 2.088 7.761 3.223 1.00 98.50 91 VAL A C 1
ATOM 687 O O . VAL A 1 91 ? 2.025 6.581 3.561 1.00 98.50 91 VAL A O 1
ATOM 690 N N . VAL A 1 92 ? 2.719 8.170 2.123 1.00 98.31 92 VAL A N 1
ATOM 691 C CA . VAL A 1 92 ? 3.378 7.282 1.161 1.00 98.31 92 VAL A CA 1
ATOM 692 C C . VAL A 1 92 ? 4.888 7.503 1.206 1.00 98.31 92 VAL A C 1
ATOM 694 O O . VAL A 1 92 ? 5.354 8.623 1.014 1.00 98.31 92 VAL A O 1
ATOM 697 N N . SER A 1 93 ? 5.661 6.434 1.400 1.00 96.12 93 SER A N 1
ATOM 698 C CA . SER A 1 93 ? 7.124 6.482 1.357 1.00 96.12 93 SER A CA 1
ATOM 699 C C . SER A 1 93 ? 7.699 5.453 0.390 1.00 96.12 93 SER A C 1
ATOM 701 O O . SER A 1 93 ? 7.245 4.317 0.297 1.00 96.12 93 SER A O 1
ATOM 703 N N . ASP A 1 94 ? 8.737 5.848 -0.331 1.00 92.25 94 ASP A N 1
ATOM 704 C CA . ASP A 1 94 ? 9.544 4.999 -1.214 1.00 92.25 94 ASP A CA 1
ATOM 705 C C . ASP A 1 94 ? 10.963 4.796 -0.654 1.00 92.25 94 ASP A C 1
ATOM 707 O O . ASP A 1 94 ? 11.914 4.521 -1.395 1.00 92.25 94 ASP A O 1
ATOM 711 N N . ARG A 1 95 ? 11.111 4.995 0.662 1.00 85.62 95 ARG A N 1
ATOM 712 C CA . ARG A 1 95 ? 12.357 4.861 1.415 1.00 85.62 95 ARG A CA 1
ATOM 713 C C . ARG A 1 95 ? 12.200 3.826 2.529 1.00 85.62 95 ARG A C 1
ATOM 715 O O . ARG A 1 95 ? 11.097 3.464 2.928 1.00 85.62 95 ARG A O 1
ATOM 722 N N . GLY A 1 96 ? 13.339 3.395 3.063 1.00 80.12 96 GLY A N 1
ATOM 723 C CA . GLY A 1 96 ? 13.415 2.453 4.175 1.00 80.12 96 GLY A CA 1
ATOM 724 C C . GLY A 1 96 ? 13.724 1.022 3.740 1.00 80.12 96 GLY A C 1
ATOM 725 O O . GLY A 1 96 ? 13.853 0.708 2.559 1.00 80.12 96 GLY A O 1
ATOM 726 N N . ASN A 1 97 ? 13.894 0.159 4.734 1.00 79.44 97 ASN A N 1
ATOM 727 C CA . ASN A 1 97 ? 14.152 -1.268 4.579 1.00 79.44 97 ASN A CA 1
ATOM 728 C C . ASN A 1 97 ? 13.199 -2.049 5.497 1.00 79.44 97 ASN A C 1
ATOM 730 O O . ASN A 1 97 ? 12.598 -1.477 6.407 1.00 79.44 97 ASN A O 1
ATOM 734 N N . ALA A 1 98 ? 13.077 -3.359 5.283 1.00 76.94 98 ALA A N 1
ATOM 735 C CA . ALA A 1 98 ? 12.157 -4.197 6.053 1.00 76.94 98 ALA A CA 1
ATOM 736 C C . ALA A 1 98 ? 12.406 -4.152 7.578 1.00 76.94 98 ALA A C 1
ATOM 738 O O . ALA A 1 98 ? 11.454 -4.265 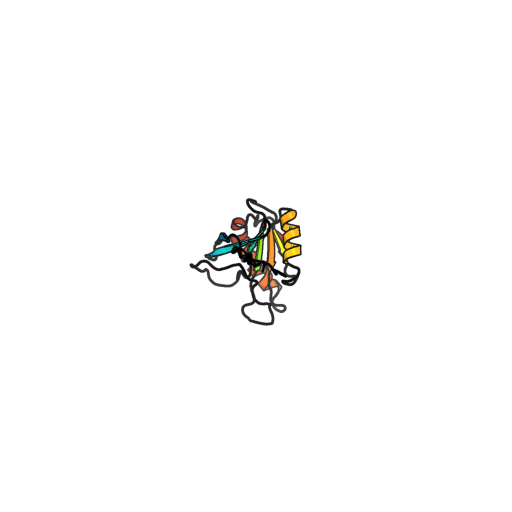8.343 1.00 76.94 98 ALA A O 1
ATOM 739 N N . SER A 1 99 ? 13.653 -3.953 8.030 1.00 79.25 99 SER A N 1
ATOM 740 C CA . SER A 1 99 ? 13.997 -3.955 9.462 1.00 79.25 99 SER A CA 1
ATOM 741 C C . SER A 1 99 ? 13.503 -2.730 10.236 1.00 79.25 99 SER A C 1
ATOM 743 O O . SER A 1 99 ? 13.243 -2.844 11.435 1.00 79.25 99 SER A O 1
ATOM 745 N N . ASP A 1 100 ? 13.349 -1.580 9.576 1.00 89.81 100 ASP A N 1
ATOM 746 C CA . ASP A 1 100 ? 12.948 -0.333 10.241 1.00 89.81 100 ASP A CA 1
ATOM 747 C C . ASP A 1 100 ? 11.570 0.174 9.807 1.00 89.81 100 ASP A C 1
ATOM 749 O O . ASP A 1 100 ? 10.926 0.907 10.563 1.00 89.81 100 ASP A O 1
ATOM 753 N N . ILE A 1 101 ? 11.079 -0.236 8.631 1.00 93.31 101 ILE A N 1
ATOM 754 C CA . ILE A 1 101 ? 9.825 0.285 8.072 1.00 93.31 101 ILE A CA 1
ATOM 755 C C . ILE A 1 101 ? 8.612 -0.011 8.959 1.00 93.31 101 ILE A C 1
ATOM 757 O O . ILE A 1 101 ? 7.713 0.817 9.046 1.00 93.31 101 ILE A O 1
ATOM 761 N N . GLU A 1 102 ? 8.618 -1.130 9.685 1.00 93.12 102 GLU A N 1
ATOM 762 C CA . GLU A 1 102 ? 7.571 -1.483 10.653 1.00 93.12 102 GLU A CA 1
ATOM 763 C C . GLU A 1 102 ? 7.485 -0.471 11.800 1.00 93.12 102 GLU A C 1
ATOM 765 O O . GLU A 1 102 ? 6.400 -0.046 12.188 1.00 93.12 102 GLU A O 1
ATOM 770 N N . LYS A 1 103 ? 8.634 -0.022 12.325 1.00 93.44 103 LYS A N 1
ATOM 771 C CA . LYS A 1 103 ? 8.680 0.967 13.414 1.00 93.44 103 LYS A CA 1
ATOM 772 C C . LYS A 1 103 ? 8.191 2.330 12.936 1.00 93.44 103 LYS A C 1
ATOM 774 O O . LYS A 1 103 ? 7.460 3.010 13.658 1.00 93.44 103 LYS A O 1
ATOM 779 N N . VAL A 1 104 ? 8.581 2.721 11.721 1.00 95.25 104 VAL A N 1
ATOM 780 C CA . VAL A 1 104 ? 8.088 3.945 11.073 1.00 95.25 104 VAL A CA 1
ATOM 781 C C . VAL A 1 104 ? 6.572 3.857 10.909 1.00 95.25 104 VAL A C 1
ATOM 783 O O . VAL A 1 104 ? 5.850 4.720 11.412 1.00 95.25 104 VAL A O 1
ATOM 786 N N . ALA A 1 105 ? 6.080 2.772 10.308 1.00 96.12 105 ALA A N 1
ATOM 787 C CA . ALA A 1 105 ? 4.661 2.532 10.094 1.00 96.12 105 ALA A CA 1
ATOM 788 C C . ALA A 1 105 ? 3.860 2.568 11.404 1.00 96.12 105 ALA A C 1
ATOM 790 O O . ALA A 1 105 ? 2.862 3.284 11.486 1.00 96.12 105 ALA A O 1
ATOM 791 N N . ALA A 1 106 ? 4.333 1.902 12.462 1.00 94.62 106 ALA A N 1
ATOM 792 C CA . ALA A 1 106 ? 3.706 1.936 13.782 1.00 94.62 106 ALA A CA 1
ATOM 793 C C . ALA A 1 106 ? 3.601 3.367 14.343 1.00 94.62 106 ALA A C 1
ATOM 795 O O . ALA A 1 106 ? 2.574 3.745 14.912 1.00 94.62 106 ALA A O 1
ATOM 796 N N . GLY A 1 107 ? 4.620 4.208 14.132 1.00 95.75 107 GLY A N 1
ATOM 797 C CA . GLY A 1 107 ? 4.578 5.627 14.493 1.00 95.75 107 GLY A CA 1
ATOM 798 C C . GLY A 1 107 ? 3.494 6.413 13.743 1.00 95.75 107 GLY A C 1
ATOM 799 O O . GLY A 1 107 ? 2.823 7.263 14.333 1.00 95.75 107 GLY A O 1
ATOM 800 N N . HIS A 1 108 ? 3.279 6.118 12.459 1.00 97.56 108 HIS A N 1
ATOM 801 C CA . HIS A 1 108 ? 2.191 6.699 11.663 1.00 97.56 108 HIS A CA 1
ATOM 802 C C . HIS A 1 108 ? 0.816 6.206 12.108 1.00 97.56 108 HIS A C 1
ATOM 804 O O . HIS A 1 108 ? -0.078 7.025 12.329 1.00 97.56 108 HIS A O 1
ATOM 810 N N . VAL A 1 109 ? 0.666 4.902 12.325 1.00 97.69 109 VAL A N 1
ATOM 811 C CA . VAL A 1 109 ? -0.591 4.298 12.776 1.00 97.69 109 VAL A CA 1
ATOM 812 C C . VAL A 1 109 ? -0.995 4.835 14.150 1.00 97.69 109 VAL A C 1
ATOM 814 O O . VAL A 1 109 ? -2.147 5.222 14.339 1.00 97.69 109 VAL A O 1
ATOM 817 N N . LYS A 1 110 ? -0.039 5.010 15.075 1.00 96.38 110 LYS A N 1
ATOM 818 C CA . LYS A 1 110 ? -0.273 5.646 16.385 1.00 96.38 110 LYS A CA 1
ATOM 819 C C . LYS A 1 110 ? -0.774 7.092 16.275 1.00 96.38 110 LYS A C 1
ATOM 821 O O . LYS A 1 110 ? -1.517 7.550 17.140 1.00 96.38 110 LYS A O 1
ATOM 826 N N . ARG A 1 111 ? -0.391 7.815 15.217 1.00 96.94 111 ARG A N 1
ATOM 827 C CA . ARG A 1 111 ? -0.890 9.169 14.904 1.00 96.94 111 ARG A CA 1
ATOM 828 C C . ARG A 1 111 ? -2.226 9.161 14.153 1.00 96.94 111 ARG A C 1
ATOM 830 O O . ARG A 1 111 ? -2.779 10.221 13.887 1.00 96.94 111 ARG A O 1
ATOM 837 N N . GLY A 1 112 ? -2.769 7.984 13.844 1.00 97.38 112 GLY A N 1
ATOM 838 C CA . GLY A 1 112 ? -4.027 7.824 13.119 1.00 97.38 112 GLY A CA 1
ATOM 839 C C . GLY A 1 112 ? -3.886 7.921 11.602 1.00 97.38 112 GLY A C 1
ATOM 840 O O . GLY A 1 112 ? -4.889 8.133 10.924 1.00 97.38 112 GLY A O 1
ATOM 841 N N . HIS A 1 113 ? -2.671 7.789 11.067 1.00 98.44 113 HIS A N 1
ATOM 842 C CA . HIS A 1 113 ? -2.422 7.778 9.628 1.00 98.44 113 HIS A CA 1
ATOM 843 C C . HIS A 1 113 ? -2.459 6.345 9.092 1.00 98.44 113 HIS A C 1
ATOM 845 O O . HIS A 1 113 ? -2.053 5.407 9.779 1.00 98.44 113 HIS A O 1
ATOM 851 N N . VAL A 1 114 ? -2.874 6.192 7.838 1.00 98.69 114 VAL A N 1
ATOM 852 C CA . VAL A 1 114 ? -2.545 5.009 7.041 1.00 98.69 114 VAL A CA 1
ATOM 853 C C . VAL A 1 114 ? -1.165 5.238 6.437 1.00 98.69 114 VAL A C 1
ATOM 855 O O . VAL A 1 114 ? -0.919 6.275 5.823 1.00 98.69 114 VAL A O 1
ATOM 858 N N . PHE A 1 115 ? -0.255 4.291 6.626 1.00 98.56 115 PHE A N 1
ATOM 859 C CA . PHE A 1 115 ? 1.099 4.363 6.089 1.00 98.56 115 PHE A CA 1
ATOM 860 C C . PHE A 1 115 ? 1.270 3.351 4.963 1.00 98.56 115 PHE A C 1
ATOM 862 O O . PHE A 1 115 ? 0.884 2.190 5.102 1.00 98.56 115 PHE A O 1
ATOM 869 N N . VAL A 1 116 ? 1.853 3.790 3.852 1.00 98.69 116 VAL A N 1
ATOM 870 C CA . VAL A 1 116 ? 2.109 2.958 2.680 1.00 98.69 116 VAL A CA 1
ATOM 871 C C . VAL A 1 116 ? 3.579 3.058 2.318 1.00 98.69 116 VAL A C 1
ATOM 873 O O . VAL A 1 116 ? 4.069 4.150 2.040 1.00 98.69 116 VAL A O 1
ATOM 876 N N . SER A 1 117 ? 4.280 1.927 2.271 1.00 98.06 117 SER A N 1
ATOM 877 C CA . SER A 1 117 ? 5.632 1.881 1.707 1.00 98.06 117 SER A CA 1
ATOM 878 C C . SER A 1 117 ? 5.625 1.208 0.344 1.00 98.06 117 SER A C 1
ATOM 880 O O . SER A 1 117 ? 4.889 0.243 0.134 1.00 98.06 117 SER A O 1
ATOM 882 N N . ILE A 1 118 ? 6.412 1.722 -0.600 1.00 97.62 118 ILE A N 1
ATOM 883 C CA . ILE A 1 118 ? 6.455 1.231 -1.981 1.00 97.62 118 ILE A CA 1
ATOM 884 C C . ILE A 1 118 ? 7.882 0.849 -2.375 1.00 97.62 118 ILE A C 1
ATOM 886 O O . ILE A 1 118 ? 8.839 1.576 -2.116 1.00 97.62 118 ILE A O 1
ATOM 890 N N . ASN A 1 119 ? 8.017 -0.278 -3.067 1.00 96.50 119 ASN A N 1
ATOM 891 C CA . ASN A 1 119 ? 9.235 -0.616 -3.791 1.00 96.50 119 ASN A CA 1
ATOM 892 C C . ASN A 1 119 ? 9.162 0.008 -5.184 1.00 96.50 119 ASN A C 1
ATOM 894 O O . ASN A 1 119 ? 8.159 -0.162 -5.874 1.00 96.50 119 ASN A O 1
ATOM 898 N N . ALA A 1 120 ? 10.220 0.689 -5.616 1.00 95.44 120 ALA A N 1
ATOM 899 C CA . ALA A 1 120 ? 10.326 1.295 -6.942 1.00 95.44 120 ALA A CA 1
ATOM 900 C C . ALA A 1 120 ? 11.716 1.034 -7.536 1.00 95.44 120 ALA A C 1
ATOM 902 O O . ALA A 1 120 ? 12.715 0.979 -6.812 1.00 95.44 120 ALA A O 1
ATOM 903 N N . ARG A 1 121 ? 11.807 0.883 -8.860 1.00 95.25 121 ARG A N 1
ATOM 904 C CA . ARG A 1 121 ? 13.089 0.680 -9.549 1.00 95.25 121 ARG A CA 1
ATOM 905 C C . ARG A 1 121 ? 13.855 1.995 -9.600 1.00 95.25 121 ARG A C 1
ATOM 907 O O . ARG A 1 121 ? 13.294 3.019 -9.972 1.00 95.25 121 ARG A O 1
ATOM 914 N N . ALA A 1 122 ? 15.158 1.964 -9.320 1.00 92.88 122 ALA A N 1
ATOM 915 C CA . ALA A 1 122 ? 15.993 3.170 -9.294 1.00 92.88 122 ALA A CA 1
ATOM 916 C C . ALA A 1 122 ? 15.945 3.970 -10.613 1.00 92.88 122 ALA A C 1
ATOM 918 O O . ALA A 1 122 ? 15.813 5.189 -10.589 1.00 92.88 122 ALA A O 1
ATOM 919 N N . LEU A 1 123 ? 15.988 3.280 -11.758 1.00 93.56 123 LEU A N 1
ATOM 920 C CA . LEU A 1 123 ? 15.990 3.905 -13.089 1.00 93.56 123 LEU A CA 1
ATOM 921 C C . LEU A 1 123 ? 14.601 4.343 -13.584 1.00 93.56 123 LEU A C 1
ATOM 923 O O . LEU A 1 123 ? 14.507 5.066 -14.569 1.00 93.56 123 LEU A O 1
ATOM 927 N N . SER A 1 124 ? 13.518 3.899 -12.942 1.00 95.62 124 SER A N 1
ATOM 928 C CA . SER A 1 124 ? 12.132 4.180 -13.362 1.00 95.62 124 SER A CA 1
ATOM 929 C C . SER A 1 124 ? 11.276 4.669 -12.196 1.00 95.62 124 SER A C 1
ATOM 931 O O . SER A 1 124 ? 10.061 4.484 -12.177 1.00 95.62 124 SER A O 1
ATOM 933 N N . ARG A 1 125 ? 11.928 5.301 -11.216 1.00 94.38 125 ARG A N 1
ATOM 934 C CA . ARG A 1 125 ? 11.362 5.572 -9.897 1.00 94.38 125 ARG A CA 1
ATOM 935 C C . ARG A 1 125 ? 10.085 6.395 -9.971 1.00 94.38 125 ARG A C 1
ATOM 937 O O . ARG A 1 125 ? 9.090 5.996 -9.385 1.00 94.38 125 ARG A O 1
ATOM 944 N N . ASP A 1 126 ? 10.074 7.487 -10.729 1.00 95.81 126 ASP A N 1
ATOM 945 C CA . ASP A 1 126 ? 8.902 8.368 -10.804 1.00 95.81 126 ASP A CA 1
ATOM 946 C C . ASP A 1 126 ? 7.694 7.693 -11.470 1.00 95.81 126 ASP A C 1
ATOM 948 O O . ASP A 1 126 ? 6.564 7.838 -11.002 1.00 95.81 126 ASP A O 1
ATOM 952 N N . ALA A 1 127 ? 7.926 6.886 -12.509 1.00 97.50 127 ALA A N 1
ATOM 953 C CA . ALA A 1 127 ? 6.870 6.119 -13.169 1.00 97.50 127 ALA A CA 1
ATOM 954 C C . ALA A 1 127 ? 6.306 5.013 -12.257 1.00 97.50 127 ALA A C 1
ATOM 956 O O . ALA A 1 127 ? 5.089 4.805 -12.194 1.00 97.50 127 ALA A O 1
ATOM 957 N N . ASP A 1 128 ? 7.177 4.336 -11.506 1.00 97.31 128 ASP A N 1
ATOM 958 C CA . ASP A 1 128 ? 6.785 3.314 -10.534 1.00 97.31 128 ASP A CA 1
ATOM 959 C C . ASP A 1 128 ? 6.002 3.934 -9.369 1.00 97.31 128 ASP A C 1
ATOM 961 O O . ASP A 1 128 ? 4.940 3.430 -9.002 1.00 97.31 128 ASP A O 1
ATOM 965 N N . LYS A 1 129 ? 6.448 5.091 -8.860 1.00 96.75 129 LYS A N 1
ATOM 966 C CA . LYS A 1 129 ? 5.711 5.877 -7.861 1.00 96.75 129 LYS A CA 1
ATOM 967 C C . LYS A 1 129 ? 4.327 6.265 -8.360 1.00 96.75 129 LYS A C 1
ATOM 969 O O . LYS A 1 129 ? 3.359 6.131 -7.616 1.00 96.75 129 LYS A O 1
ATOM 974 N N . GLN A 1 130 ? 4.208 6.739 -9.600 1.00 97.69 130 GLN A N 1
ATOM 975 C CA . GLN A 1 130 ? 2.907 7.092 -10.164 1.00 97.69 130 GLN A CA 1
ATOM 976 C C . GLN A 1 130 ? 1.992 5.866 -10.273 1.00 97.69 130 GLN A C 1
ATOM 978 O O . GLN A 1 130 ? 0.816 5.943 -9.922 1.00 97.69 130 GLN A O 1
ATOM 983 N N . SER A 1 131 ? 2.529 4.721 -10.695 1.00 98.31 131 SER A N 1
ATOM 984 C CA . SER A 1 131 ? 1.774 3.464 -10.760 1.00 98.31 131 SER A CA 1
ATOM 985 C C . SER A 1 131 ? 1.293 3.021 -9.375 1.00 98.31 131 SER A C 1
ATOM 987 O O . SER A 1 131 ? 0.121 2.682 -9.207 1.00 98.31 131 SER A O 1
ATOM 989 N N . ALA A 1 132 ? 2.156 3.113 -8.360 1.00 98.31 132 ALA A N 1
ATOM 990 C CA . ALA A 1 132 ? 1.788 2.846 -6.976 1.00 98.31 132 ALA A CA 1
ATOM 991 C C . ALA A 1 132 ? 0.696 3.807 -6.481 1.00 98.31 132 ALA A C 1
ATOM 993 O O . ALA A 1 132 ? -0.281 3.362 -5.888 1.00 98.31 132 ALA A O 1
ATOM 994 N N . ARG A 1 133 ? 0.790 5.112 -6.777 1.00 98.19 133 ARG A N 1
ATOM 995 C CA . ARG A 1 133 ? -0.261 6.086 -6.426 1.00 98.19 133 ARG A CA 1
ATOM 996 C C . ARG A 1 133 ? -1.596 5.775 -7.081 1.00 98.19 133 ARG A C 1
ATOM 998 O O . ARG A 1 133 ? -2.622 5.943 -6.431 1.00 98.19 133 ARG A O 1
ATOM 1005 N N . ASN A 1 134 ? -1.598 5.318 -8.331 1.00 98.31 134 ASN A N 1
ATOM 1006 C CA . ASN A 1 134 ? -2.832 4.919 -9.005 1.00 98.31 134 ASN A CA 1
ATOM 1007 C C . ASN A 1 134 ? -3.493 3.755 -8.255 1.00 98.31 134 ASN A C 1
ATOM 1009 O O . ASN A 1 134 ? -4.692 3.796 -7.985 1.00 98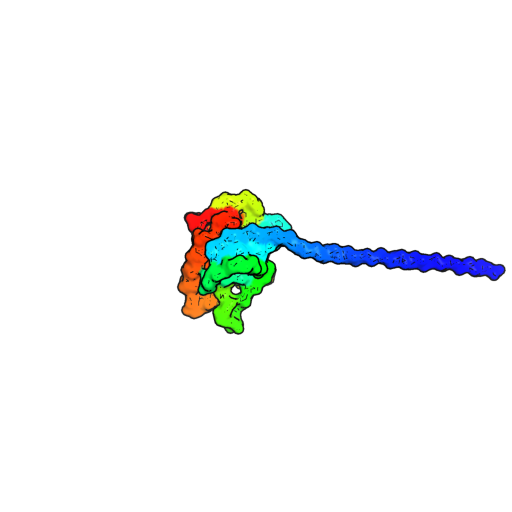.31 134 ASN A O 1
ATOM 1013 N N . TRP A 1 135 ? -2.700 2.760 -7.845 1.00 98.62 135 TRP A N 1
ATOM 1014 C CA . TRP A 1 135 ? -3.193 1.657 -7.024 1.00 98.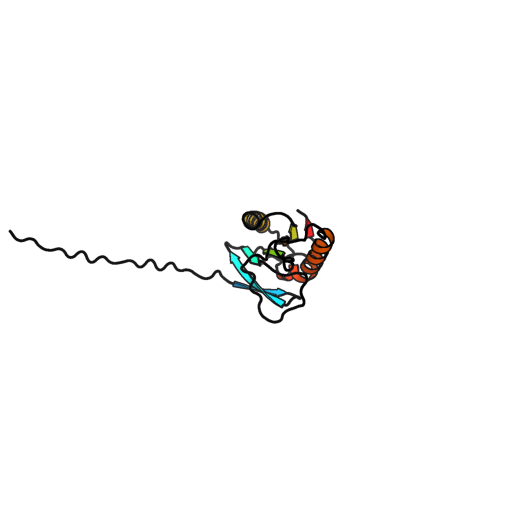62 135 TRP A CA 1
ATOM 1015 C C . TRP A 1 135 ? -3.706 2.138 -5.660 1.00 98.62 135 TRP A C 1
ATOM 1017 O O . TRP A 1 135 ? -4.805 1.764 -5.256 1.00 98.62 135 TRP A O 1
ATOM 1027 N N . ILE A 1 136 ? -2.953 2.998 -4.966 1.00 98.69 136 ILE A N 1
ATOM 1028 C CA . ILE A 1 136 ? -3.333 3.549 -3.655 1.00 98.69 136 ILE A CA 1
ATOM 1029 C C . ILE A 1 136 ? -4.650 4.322 -3.780 1.00 98.69 136 ILE A C 1
ATOM 1031 O O . ILE A 1 136 ? -5.586 4.054 -3.037 1.00 98.69 136 ILE A O 1
ATOM 1035 N N . SER A 1 137 ? -4.775 5.216 -4.760 1.00 98.50 137 SER A N 1
ATOM 1036 C CA . SER A 1 137 ? -5.992 6.003 -4.981 1.00 98.50 137 SER A CA 1
ATOM 1037 C C . SER A 1 137 ? -7.228 5.123 -5.213 1.00 98.50 137 SER A C 1
ATOM 1039 O O . SER A 1 137 ? -8.303 5.430 -4.702 1.00 98.50 137 SER A O 1
ATOM 1041 N N . ALA A 1 138 ? -7.066 4.001 -5.919 1.00 98.31 138 ALA A N 1
ATOM 1042 C CA . ALA A 1 138 ? -8.151 3.070 -6.210 1.00 98.31 138 ALA A CA 1
ATOM 1043 C C . ALA A 1 138 ? -8.559 2.182 -5.017 1.00 98.31 138 ALA A C 1
ATOM 1045 O O . ALA A 1 138 ? -9.697 1.720 -4.972 1.00 98.31 138 ALA A O 1
ATOM 1046 N N . ASN A 1 139 ? -7.655 1.918 -4.066 1.00 98.69 139 ASN A N 1
ATOM 1047 C CA . ASN A 1 139 ? -7.847 0.851 -3.074 1.00 98.69 139 ASN A CA 1
ATOM 1048 C C . ASN A 1 139 ? -7.745 1.300 -1.612 1.00 98.69 139 ASN A C 1
ATOM 1050 O O . ASN A 1 139 ? -8.246 0.601 -0.739 1.00 98.69 139 ASN A O 1
ATOM 1054 N N . ILE A 1 140 ? -7.113 2.437 -1.301 1.00 98.69 140 ILE A N 1
ATOM 1055 C CA . ILE A 1 140 ? -6.744 2.774 0.086 1.00 98.69 140 ILE A CA 1
ATOM 1056 C C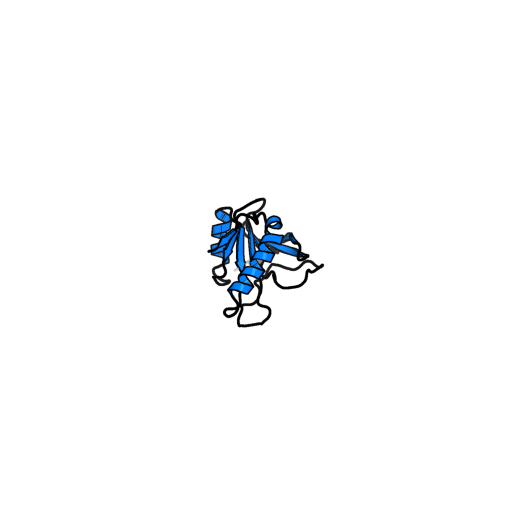 . ILE A 1 140 ? -7.946 3.032 1.004 1.00 98.69 140 ILE A C 1
ATOM 1058 O O . ILE A 1 140 ? -7.825 2.905 2.222 1.00 98.69 140 ILE A O 1
ATOM 1062 N N . ALA A 1 141 ? -9.113 3.337 0.430 1.00 98.44 141 ALA A N 1
ATOM 1063 C CA . ALA A 1 141 ? -10.366 3.464 1.172 1.00 98.44 141 ALA A CA 1
ATOM 1064 C C . ALA A 1 141 ? -10.759 2.159 1.885 1.00 98.44 141 ALA A C 1
ATOM 1066 O O . ALA A 1 141 ? -11.260 2.209 3.006 1.00 98.44 141 ALA A O 1
ATOM 1067 N N . GLU A 1 142 ? -10.436 1.007 1.292 1.00 98.25 142 GLU A N 1
ATOM 1068 C CA . GLU A 1 142 ? -10.690 -0.327 1.856 1.00 98.25 142 GLU A CA 1
ATOM 1069 C C . GLU A 1 142 ? -9.818 -0.619 3.090 1.00 98.25 142 GLU A C 1
ATOM 1071 O O . GLU A 1 142 ? -10.111 -1.503 3.890 1.00 98.25 142 GLU A O 1
ATOM 1076 N N . PHE A 1 143 ? -8.755 0.169 3.270 1.00 98.25 143 PHE A N 1
ATOM 1077 C CA . PHE A 1 143 ? -7.858 0.142 4.425 1.00 98.25 1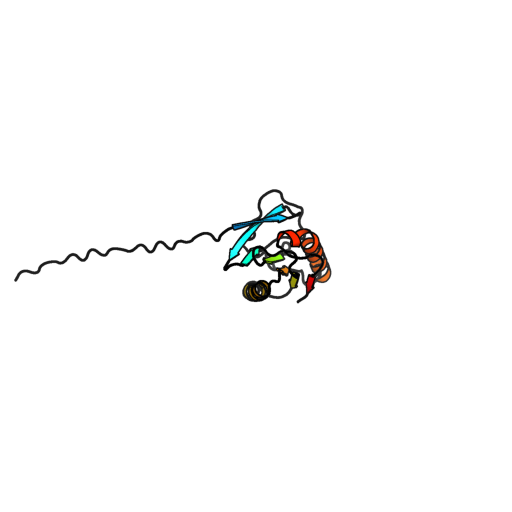43 PHE A CA 1
ATOM 1078 C C . PHE A 1 143 ? -8.126 1.314 5.386 1.00 98.25 143 PHE A C 1
ATOM 1080 O O . PHE A 1 143 ? -7.356 1.542 6.315 1.00 98.25 143 PHE A O 1
ATOM 1087 N N . GLY A 1 144 ? -9.187 2.096 5.153 1.00 98.19 144 GLY A N 1
ATOM 1088 C CA . GLY A 1 144 ? -9.564 3.231 5.993 1.00 98.19 144 GLY A CA 1
ATOM 1089 C C . GLY A 1 144 ? -8.904 4.570 5.645 1.00 98.19 144 GLY A C 1
ATOM 1090 O O . GLY A 1 144 ? -9.145 5.555 6.346 1.00 98.19 144 GLY A O 1
ATOM 1091 N N . GLY A 1 145 ? -8.104 4.657 4.578 1.00 98.62 145 GLY A N 1
ATOM 1092 C CA . GLY A 1 145 ? -7.476 5.906 4.122 1.00 98.62 145 GLY A CA 1
ATOM 1093 C C . GLY A 1 145 ? -8.415 6.811 3.310 1.00 98.62 145 GLY A C 1
ATOM 1094 O O . GLY A 1 145 ? -9.375 6.340 2.707 1.00 98.62 145 GLY A O 1
ATOM 1095 N N . ASP A 1 146 ? -8.150 8.122 3.263 1.00 98.56 146 ASP A N 1
ATOM 1096 C CA . ASP A 1 146 ? -8.776 9.042 2.300 1.00 98.56 146 ASP A CA 1
ATOM 1097 C C . ASP A 1 146 ? -7.888 9.150 1.045 1.00 98.56 146 ASP A C 1
ATOM 1099 O O . ASP A 1 146 ? -6.812 9.753 1.111 1.00 98.56 146 ASP A O 1
ATOM 1103 N N . PRO A 1 147 ? -8.322 8.633 -0.122 1.00 98.00 147 PRO A N 1
ATOM 1104 C CA . PRO A 1 147 ? -7.546 8.725 -1.361 1.00 98.00 147 PRO A CA 1
ATOM 1105 C C . PRO A 1 147 ? -7.342 10.167 -1.852 1.00 98.00 147 PRO A C 1
ATOM 1107 O O . PRO A 1 147 ? -6.570 10.387 -2.780 1.00 98.00 147 PRO A O 1
ATOM 1110 N N . ARG A 1 148 ? -8.022 11.159 -1.264 1.00 97.75 148 ARG A N 1
ATOM 1111 C CA . ARG A 1 148 ? -7.875 12.585 -1.596 1.00 97.75 148 ARG A CA 1
ATOM 1112 C C . ARG A 1 148 ? -6.942 13.327 -0.640 1.00 97.75 148 ARG A C 1
ATOM 1114 O O . ARG A 1 148 ? -6.684 14.506 -0.858 1.00 97.75 148 ARG A O 1
ATOM 1121 N N . HIS A 1 149 ? -6.439 12.664 0.402 1.00 98.12 149 HIS A N 1
ATOM 1122 C CA . HIS A 1 149 ? -5.531 13.252 1.384 1.00 98.12 149 HIS A CA 1
ATOM 1123 C C . HIS A 1 149 ? -4.263 12.399 1.521 1.00 98.12 149 HIS A C 1
ATOM 1125 O O . HIS A 1 149 ? -4.024 11.747 2.540 1.00 98.12 149 HIS A O 1
ATOM 1131 N N . MET A 1 150 ? -3.467 12.401 0.449 1.00 97.94 150 MET A N 1
ATOM 1132 C CA . MET A 1 150 ? -2.195 11.684 0.351 1.00 97.94 150 MET A CA 1
ATOM 1133 C C . MET A 1 150 ? -1.013 12.652 0.453 1.00 97.94 150 MET A C 1
ATOM 1135 O O . MET A 1 150 ? -1.008 13.694 -0.201 1.00 97.94 150 MET A O 1
ATOM 1139 N N . THR A 1 151 ? 0.007 12.280 1.222 1.00 97.69 151 THR A N 1
ATOM 1140 C CA . THR A 1 151 ? 1.268 13.025 1.360 1.00 97.69 151 THR A CA 1
ATOM 1141 C C . THR A 1 151 ? 2.471 12.104 1.184 1.00 97.69 151 THR A C 1
ATOM 1143 O O . THR A 1 151 ? 2.381 10.919 1.501 1.00 97.69 151 THR A O 1
ATOM 1146 N N . ASP A 1 152 ? 3.596 12.656 0.733 1.00 94.56 152 ASP A N 1
ATOM 1147 C CA . ASP A 1 152 ? 4.876 11.941 0.647 1.00 94.56 152 ASP A CA 1
ATOM 1148 C C . ASP A 1 152 ? 5.738 12.161 1.896 1.00 94.56 152 ASP A C 1
ATOM 1150 O O . ASP A 1 152 ? 5.671 13.227 2.511 1.00 94.56 152 ASP A O 1
ATOM 1154 N N . GLU A 1 153 ? 6.586 11.177 2.205 1.00 87.62 153 GLU A N 1
ATOM 1155 C CA . GLU A 1 153 ? 7.661 11.248 3.211 1.00 87.62 153 GLU A CA 1
ATOM 1156 C C . GLU A 1 153 ? 9.052 10.978 2.609 1.00 87.62 153 GLU A C 1
ATOM 1158 O O . GLU A 1 153 ? 9.244 9.925 1.955 1.00 87.62 153 GLU A O 1
#

Radius of gyration: 21.64 Å; chains: 1; bounding box: 33×61×72 Å

Organism: NCBI:txid1121022

pLDDT: mean 90.14, std 14.31, range [33.72, 98.81]